Protein AF-X1E1V5-F1 (afdb_monomer_lite)

Sequence (68 aa):
MPPKSSATAIPVRGRSHKSQLTSVPACQRTVKKAIVERLLEKLPVTSLPETGPPAAVEVALQTTRELT

Organism: NCBI:txid412755

Radius of gyration: 15.8 Å; chains: 1; bounding box: 25×24×58 Å

Foldseek 3Di:
DDPPPVAAAEQEAEAEDPDPCPDRVVVSVVVVVVVQVVCVVVDVDPDRHNPDYYDYHYYYHDDPPDDD

Secondary structure (DSSP, 8-state):
-------B--PEEEEEES-S---HHHHHHHHHHHHHHHHHHHSS-S-----BS---EEEEEE------

pLDDT: mean 78.66, std 14.42, range [40.66, 93.38]

Structure (mmCIF, N/CA/C/O backbone):
data_AF-X1E1V5-F1
#
_entry.id   AF-X1E1V5-F1
#
loop_
_atom_site.group_PDB
_atom_site.id
_atom_site.type_symbol
_atom_site.label_atom_id
_atom_site.label_alt_id
_atom_site.label_comp_id
_atom_site.label_asym_id
_atom_site.label_entity_id
_atom_site.label_seq_id
_atom_site.pdbx_PDB_ins_code
_atom_site.Cartn_x
_atom_site.Cartn_y
_atom_site.Cartn_z
_atom_site.occupancy
_atom_site.B_iso_or_equiv
_atom_site.auth_seq_id
_atom_site.auth_comp_id
_atom_site.auth_asym_id
_atom_site.auth_atom_id
_atom_site.pdbx_PDB_model_num
ATOM 1 N N . MET A 1 1 ? -12.489 -15.781 24.211 1.00 46.97 1 MET A N 1
ATOM 2 C CA . MET A 1 1 ? -12.269 -15.421 22.793 1.00 46.97 1 MET A CA 1
ATOM 3 C C . MET A 1 1 ? -11.904 -13.944 22.768 1.00 46.97 1 MET A C 1
ATOM 5 O O . MET A 1 1 ? -12.729 -13.162 23.226 1.00 46.97 1 MET A O 1
ATOM 9 N N . PRO A 1 2 ? -10.670 -13.556 22.404 1.00 48.31 2 PRO A N 1
ATOM 10 C CA . PRO A 1 2 ? -10.280 -12.150 22.445 1.00 48.31 2 PRO A CA 1
ATOM 11 C C . PRO A 1 2 ? -11.114 -11.354 21.426 1.00 48.31 2 PRO A C 1
ATOM 13 O O . PRO A 1 2 ? -11.487 -11.914 20.388 1.00 48.31 2 PRO A O 1
ATOM 16 N N . PRO A 1 3 ? -11.440 -10.080 21.706 1.00 48.09 3 PRO A N 1
ATOM 17 C CA . PRO A 1 3 ? -12.137 -9.236 20.744 1.00 48.09 3 PRO A CA 1
ATOM 18 C C . PRO A 1 3 ? -11.284 -9.145 19.472 1.00 48.09 3 PRO A C 1
ATOM 20 O O . PRO A 1 3 ? -10.089 -8.862 19.547 1.00 48.09 3 PRO A O 1
ATOM 23 N N . LYS A 1 4 ? -11.874 -9.422 18.301 1.00 48.75 4 LYS A N 1
ATOM 24 C CA . LYS A 1 4 ? -11.213 -9.218 17.005 1.00 48.75 4 LYS A CA 1
ATOM 25 C C . LYS A 1 4 ? -10.992 -7.715 16.825 1.00 48.75 4 LYS A C 1
ATOM 27 O O . LYS A 1 4 ? -11.856 -7.037 16.277 1.00 48.75 4 LYS A O 1
ATOM 32 N N . SER A 1 5 ? -9.860 -7.184 17.284 1.00 50.94 5 SER A N 1
ATOM 33 C CA . SER A 1 5 ? -9.369 -5.921 16.743 1.00 50.94 5 SER A CA 1
ATOM 34 C C . SER A 1 5 ? -9.009 -6.208 15.284 1.00 50.94 5 SER A C 1
ATOM 36 O O . SER A 1 5 ? -8.145 -7.020 14.966 1.00 50.94 5 SER A O 1
ATOM 38 N N . SER A 1 6 ? -9.806 -5.654 14.378 1.00 55.28 6 SER A N 1
ATOM 39 C CA . SER A 1 6 ? -9.821 -5.925 12.938 1.00 55.28 6 SER A CA 1
ATOM 40 C C . SER A 1 6 ? -8.651 -5.253 12.210 1.00 55.28 6 SER A C 1
ATOM 42 O O . SER A 1 6 ? -8.833 -4.543 11.226 1.00 55.28 6 SER A O 1
ATOM 44 N N . ALA A 1 7 ? -7.448 -5.430 12.738 1.00 62.69 7 ALA A N 1
ATOM 45 C CA . ALA A 1 7 ? -6.206 -4.881 12.229 1.00 62.69 7 ALA A CA 1
ATOM 46 C C . ALA A 1 7 ? -5.574 -5.920 11.297 1.00 62.69 7 ALA A C 1
ATOM 48 O O . ALA A 1 7 ? -5.314 -7.032 11.726 1.00 62.69 7 ALA A O 1
ATOM 49 N N . THR A 1 8 ? -5.389 -5.617 10.015 1.00 76.62 8 THR A N 1
ATOM 50 C CA . THR A 1 8 ? -4.900 -6.564 8.995 1.00 76.62 8 THR A CA 1
ATOM 51 C C . THR A 1 8 ? -3.545 -6.098 8.487 1.00 76.62 8 THR A C 1
ATOM 53 O O . THR A 1 8 ? -3.382 -4.916 8.195 1.00 76.62 8 THR A O 1
ATOM 56 N N . ALA A 1 9 ? -2.573 -7.003 8.360 1.00 82.69 9 ALA A N 1
ATOM 57 C CA . ALA A 1 9 ? -1.316 -6.666 7.698 1.00 82.69 9 ALA A CA 1
ATOM 58 C C . ALA A 1 9 ? -1.538 -6.485 6.188 1.00 82.69 9 ALA A C 1
ATOM 60 O O . ALA A 1 9 ? -2.201 -7.315 5.565 1.00 82.69 9 ALA A O 1
ATOM 61 N N . ILE A 1 10 ? -0.963 -5.442 5.580 1.00 85.81 10 ILE A N 1
ATOM 62 C CA . ILE A 1 10 ? -1.142 -5.135 4.151 1.00 85.81 10 ILE A CA 1
ATOM 63 C C . ILE A 1 10 ? 0.198 -5.315 3.412 1.00 85.81 10 ILE A C 1
ATOM 65 O O . ILE A 1 10 ? 0.900 -4.337 3.117 1.00 85.81 10 ILE A O 1
ATOM 69 N N . PRO A 1 11 ? 0.632 -6.562 3.136 1.00 88.12 11 PRO A N 1
ATOM 70 C CA . PRO A 1 11 ? 1.833 -6.793 2.348 1.00 88.12 11 PRO A CA 1
ATOM 71 C C . PRO A 1 11 ? 1.570 -6.498 0.865 1.00 88.12 11 PRO A C 1
ATOM 73 O O . PRO A 1 11 ? 0.682 -7.092 0.255 1.00 88.12 11 PRO A O 1
ATOM 76 N N . VAL A 1 12 ? 2.382 -5.613 0.272 1.00 89.69 12 VAL A N 1
ATOM 77 C CA . VAL A 1 12 ? 2.306 -5.255 -1.155 1.00 89.69 12 VAL A CA 1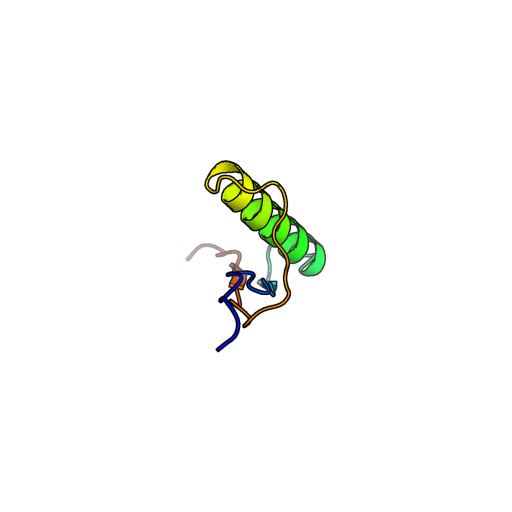
ATOM 78 C C . VAL A 1 12 ? 3.431 -5.933 -1.934 1.00 89.69 12 VAL A C 1
ATOM 80 O O . VAL A 1 12 ? 4.615 -5.656 -1.726 1.00 89.69 12 VAL A O 1
ATOM 83 N N . ARG A 1 13 ? 3.070 -6.812 -2.867 1.00 88.50 13 ARG A N 1
ATOM 84 C CA . ARG A 1 13 ? 3.986 -7.468 -3.808 1.00 88.50 13 ARG A CA 1
ATOM 85 C C . ARG A 1 13 ? 3.938 -6.735 -5.141 1.00 88.50 13 ARG A C 1
ATOM 87 O O . ARG A 1 13 ? 2.863 -6.542 -5.694 1.00 88.50 13 ARG A O 1
ATOM 94 N N . GLY A 1 14 ? 5.093 -6.305 -5.639 1.00 82.94 14 GLY A N 1
ATOM 95 C CA . GLY A 1 14 ? 5.196 -5.607 -6.917 1.00 82.94 14 GLY A CA 1
ATOM 96 C C . GLY A 1 14 ? 5.912 -6.449 -7.970 1.00 82.94 14 GLY A C 1
ATOM 97 O O . GLY A 1 14 ? 6.939 -7.059 -7.680 1.00 82.94 14 GLY A O 1
ATOM 98 N N . ARG A 1 15 ? 5.405 -6.437 -9.201 1.00 80.75 15 ARG A N 1
ATOM 99 C CA . ARG A 1 15 ? 6.113 -6.870 -10.412 1.00 80.75 15 ARG A CA 1
ATOM 100 C C . ARG A 1 15 ? 6.129 -5.709 -11.402 1.00 80.75 15 ARG A C 1
ATOM 102 O O . ARG A 1 15 ? 5.103 -5.069 -11.605 1.00 80.75 15 ARG A O 1
ATOM 109 N N . SER A 1 16 ? 7.273 -5.435 -12.021 1.00 75.19 16 SER A N 1
ATOM 110 C CA . SER A 1 16 ? 7.385 -4.433 -13.088 1.00 75.19 16 SER A CA 1
ATOM 111 C C . SER A 1 16 ? 8.171 -5.029 -14.248 1.00 75.19 16 SER A C 1
ATOM 113 O O . SER A 1 16 ? 9.321 -5.428 -14.074 1.00 75.19 16 SER A O 1
ATOM 115 N N . HIS A 1 17 ? 7.542 -5.121 -15.419 1.00 72.94 17 HIS A N 1
ATOM 116 C CA . HIS A 1 17 ? 8.167 -5.630 -16.637 1.00 72.94 17 HIS A CA 1
ATOM 117 C C . HIS A 1 17 ? 8.100 -4.574 -17.738 1.00 72.94 17 HIS A C 1
ATOM 119 O O . HIS A 1 17 ? 7.023 -4.228 -18.223 1.00 72.94 17 HIS A O 1
ATOM 125 N N . LYS A 1 18 ? 9.280 -4.098 -18.161 1.00 64.62 18 LYS A N 1
ATOM 126 C CA . LYS A 1 18 ? 9.459 -3.119 -19.250 1.00 64.62 18 LYS A CA 1
ATOM 127 C C . LYS A 1 18 ? 8.705 -1.789 -19.044 1.0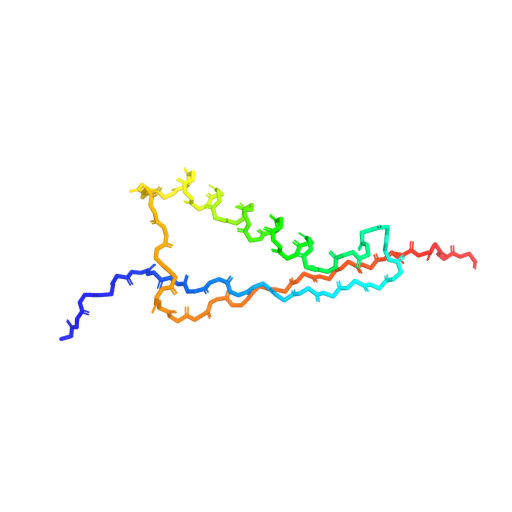0 64.62 18 LYS A C 1
ATOM 129 O O . LYS A 1 18 ? 8.469 -1.082 -20.018 1.00 64.62 18 LYS A O 1
ATOM 134 N N . SER A 1 19 ? 8.347 -1.435 -17.806 1.00 64.62 19 SER A N 1
ATOM 135 C CA . SER A 1 19 ? 7.608 -0.206 -17.488 1.00 64.62 19 SER A CA 1
ATOM 136 C C . SER A 1 19 ? 8.490 0.983 -17.127 1.00 64.62 19 SER A C 1
ATOM 138 O O . SER A 1 19 ? 9.555 0.813 -16.543 1.00 64.62 19 SER A O 1
ATOM 140 N N . GLN A 1 20 ? 8.016 2.198 -17.447 1.00 64.44 20 GLN A N 1
ATOM 141 C CA . GLN A 1 20 ? 8.695 3.465 -17.116 1.00 64.44 20 GLN A CA 1
ATOM 142 C C . GLN A 1 20 ? 8.969 3.594 -15.606 1.00 64.44 20 GLN A C 1
ATOM 144 O O . GLN A 1 20 ? 10.003 4.111 -15.193 1.00 64.44 20 GLN A O 1
ATOM 149 N N . LEU A 1 21 ? 8.072 3.054 -14.774 1.00 68.56 21 LEU A N 1
ATOM 150 C CA . LEU A 1 21 ? 8.285 2.854 -13.342 1.00 68.56 21 LEU A CA 1
ATOM 151 C C . LEU A 1 21 ? 9.065 1.551 -13.103 1.00 68.56 21 LEU A C 1
ATOM 153 O O . LEU A 1 21 ? 8.494 0.480 -12.885 1.00 68.56 21 LEU A O 1
ATOM 157 N N . THR A 1 22 ? 10.391 1.650 -13.145 1.00 71.06 22 THR A N 1
ATOM 158 C CA . THR A 1 22 ? 11.311 0.511 -12.966 1.00 71.06 22 THR A CA 1
ATOM 159 C C . THR A 1 22 ? 11.522 0.131 -11.499 1.00 71.06 22 THR A C 1
ATOM 161 O O . THR A 1 22 ? 11.831 -1.019 -11.188 1.00 71.06 22 THR A O 1
ATOM 164 N N . SER A 1 23 ? 11.323 1.070 -10.568 1.00 83.56 23 SER A N 1
ATOM 165 C CA . SER A 1 23 ? 11.516 0.823 -9.138 1.00 83.56 23 SER A CA 1
ATOM 166 C C . SER A 1 23 ? 10.303 0.124 -8.522 1.00 83.56 23 SER A C 1
ATOM 168 O O . SER A 1 23 ? 9.364 0.761 -8.035 1.00 83.56 23 SER A O 1
ATOM 170 N N . VAL A 1 24 ? 10.348 -1.211 -8.499 1.00 84.50 24 VAL A N 1
ATOM 171 C CA . VAL A 1 24 ? 9.373 -2.056 -7.790 1.00 84.50 24 VAL A CA 1
ATOM 172 C C . VAL A 1 24 ? 9.188 -1.617 -6.323 1.00 84.50 24 VAL A C 1
ATOM 174 O O . VAL A 1 24 ? 8.037 -1.431 -5.922 1.00 84.50 24 VAL A O 1
ATOM 177 N N . PRO A 1 25 ? 10.248 -1.322 -5.536 1.00 86.06 25 PRO A N 1
ATOM 178 C CA . PRO A 1 25 ? 10.087 -0.848 -4.157 1.00 86.06 25 PRO A CA 1
ATOM 179 C C . PRO A 1 25 ? 9.412 0.524 -4.042 1.00 86.06 25 PRO A C 1
ATOM 181 O O . PRO A 1 25 ? 8.742 0.807 -3.048 1.00 86.06 25 PRO A O 1
ATOM 184 N N . ALA A 1 26 ? 9.594 1.413 -5.025 1.00 86.00 26 ALA A N 1
ATOM 185 C CA . ALA A 1 26 ? 8.875 2.685 -5.052 1.00 86.00 26 ALA A CA 1
ATOM 186 C C . ALA A 1 26 ? 7.383 2.457 -5.325 1.00 86.00 26 ALA A C 1
ATOM 188 O O . ALA A 1 26 ? 6.550 2.970 -4.586 1.00 86.00 26 ALA A O 1
ATOM 189 N N . CYS A 1 27 ? 7.049 1.617 -6.309 1.00 86.50 27 CYS A N 1
ATOM 190 C CA . CYS A 1 27 ? 5.665 1.262 -6.619 1.00 86.50 27 CYS A CA 1
ATOM 191 C C . CYS A 1 27 ? 4.955 0.619 -5.415 1.00 86.50 27 CYS A C 1
ATOM 193 O O . CYS A 1 27 ? 3.871 1.058 -5.035 1.00 86.50 27 CYS A O 1
ATOM 195 N N . GLN A 1 28 ? 5.598 -0.347 -4.752 1.00 89.69 28 GLN A N 1
ATOM 196 C CA . GLN A 1 28 ? 5.058 -0.996 -3.553 1.00 89.69 28 GLN A CA 1
ATOM 197 C C . GLN A 1 28 ? 4.745 0.011 -2.440 1.00 89.69 28 GLN A C 1
ATOM 199 O O . GLN A 1 28 ? 3.666 -0.042 -1.851 1.00 89.69 28 GLN A O 1
ATOM 204 N N . ARG A 1 29 ? 5.665 0.948 -2.166 1.00 90.19 29 ARG A N 1
ATOM 205 C CA . ARG A 1 29 ? 5.477 1.988 -1.141 1.00 90.19 29 ARG A CA 1
ATOM 206 C C . ARG A 1 29 ? 4.344 2.944 -1.495 1.00 90.19 29 ARG A C 1
ATOM 208 O O . ARG A 1 29 ? 3.508 3.213 -0.638 1.00 90.19 29 ARG A O 1
ATOM 215 N N . THR A 1 30 ? 4.288 3.413 -2.742 1.00 91.06 30 THR A N 1
ATOM 216 C CA . THR A 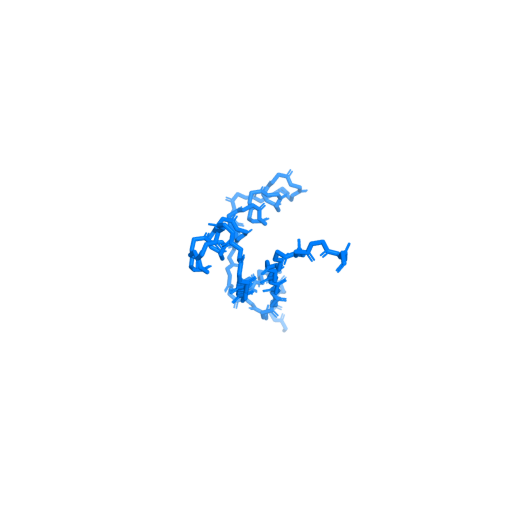1 30 ? 3.221 4.306 -3.216 1.00 91.06 30 THR A CA 1
ATOM 217 C C . THR A 1 30 ? 1.854 3.642 -3.103 1.00 91.06 30 THR A C 1
ATOM 219 O O . THR A 1 30 ? 0.925 4.242 -2.570 1.00 91.06 30 THR A O 1
ATOM 222 N N . VAL A 1 31 ? 1.733 2.384 -3.533 1.00 91.31 31 VAL A N 1
ATOM 223 C CA . VAL A 1 31 ? 0.468 1.645 -3.452 1.00 91.31 31 VAL A CA 1
ATOM 224 C C . VAL A 1 31 ? 0.070 1.388 -2.002 1.00 91.31 31 VAL A C 1
ATOM 226 O O . VAL A 1 31 ? -1.076 1.642 -1.640 1.00 91.31 31 VAL A O 1
ATOM 229 N N . LYS A 1 32 ? 1.006 0.961 -1.144 1.00 90.44 32 LYS A N 1
ATOM 230 C CA . LYS A 1 32 ? 0.725 0.773 0.285 1.00 90.44 32 LYS A CA 1
ATOM 231 C C . LYS A 1 32 ? 0.223 2.065 0.930 1.00 90.44 32 LYS A C 1
ATOM 233 O O . LYS A 1 32 ? -0.767 2.036 1.654 1.00 90.44 32 LYS A O 1
ATOM 238 N N . LYS A 1 33 ? 0.876 3.192 0.637 1.00 92.00 33 LYS A N 1
ATOM 239 C CA . LYS A 1 33 ? 0.473 4.509 1.136 1.00 92.00 33 LYS A CA 1
ATOM 240 C C . LYS A 1 33 ? -0.945 4.870 0.685 1.00 92.00 33 LYS A C 1
ATOM 242 O O . LYS A 1 33 ? -1.765 5.194 1.533 1.00 92.00 33 LYS A O 1
ATOM 247 N N . ALA A 1 34 ? -1.253 4.721 -0.603 1.00 93.12 34 ALA A N 1
ATOM 248 C CA . ALA A 1 34 ? -2.582 5.018 -1.139 1.00 93.12 34 ALA A CA 1
ATOM 249 C C . ALA A 1 34 ? -3.687 4.148 -0.508 1.00 93.12 34 ALA A C 1
ATOM 251 O O . ALA A 1 34 ? -4.780 4.638 -0.231 1.00 93.12 34 ALA A O 1
ATOM 252 N N . ILE A 1 35 ? -3.403 2.866 -0.244 1.00 90.88 35 ILE A N 1
ATOM 253 C CA . ILE A 1 35 ? -4.335 1.970 0.456 1.00 90.88 35 ILE A CA 1
ATOM 254 C C . ILE A 1 35 ? -4.583 2.464 1.885 1.00 90.88 35 ILE A C 1
ATOM 256 O O . ILE A 1 35 ? -5.734 2.585 2.295 1.00 90.88 35 ILE A O 1
ATOM 260 N N . VAL A 1 36 ? -3.517 2.765 2.634 1.00 91.31 36 VAL A N 1
ATOM 261 C CA . VAL A 1 36 ? -3.610 3.255 4.017 1.00 91.31 36 VAL A CA 1
ATOM 262 C C . VAL A 1 36 ? -4.385 4.571 4.081 1.00 91.31 36 VAL A C 1
ATOM 264 O O . VAL A 1 36 ? -5.318 4.676 4.870 1.00 91.31 36 VAL A O 1
ATOM 267 N N . GLU A 1 37 ? -4.060 5.541 3.224 1.00 93.25 37 GLU A N 1
ATOM 268 C CA . GLU A 1 37 ? -4.752 6.835 3.160 1.00 93.25 37 GLU A CA 1
ATOM 269 C C . GLU A 1 37 ? -6.244 6.655 2.863 1.00 93.25 37 GLU A C 1
ATOM 271 O O . GLU A 1 37 ? -7.087 7.162 3.600 1.00 93.25 37 GLU A O 1
ATOM 276 N N . ARG A 1 38 ? -6.592 5.837 1.862 1.00 92.75 38 ARG A N 1
ATOM 277 C CA . ARG A 1 38 ? -7.992 5.560 1.521 1.00 92.75 38 ARG A CA 1
ATOM 278 C C . ARG A 1 38 ? -8.760 4.882 2.657 1.00 92.75 38 ARG A C 1
ATOM 280 O O . ARG A 1 38 ? -9.947 5.152 2.836 1.00 92.75 38 ARG A O 1
ATOM 287 N N . LEU A 1 39 ? -8.123 3.971 3.389 1.00 90.50 39 LEU A N 1
ATOM 288 C CA . LEU A 1 39 ? -8.749 3.291 4.523 1.00 90.50 39 LEU A CA 1
ATOM 289 C C . LEU A 1 39 ? -8.962 4.248 5.700 1.00 90.50 39 LEU A C 1
ATOM 291 O O . LEU A 1 39 ? -10.029 4.208 6.305 1.00 90.50 39 LEU A O 1
ATOM 295 N N . LEU A 1 40 ? -8.005 5.136 5.978 1.00 90.50 40 LEU A N 1
ATOM 296 C CA . LEU A 1 40 ? -8.140 6.182 6.999 1.00 90.50 40 LEU A CA 1
ATOM 297 C C . LEU A 1 40 ? -9.224 7.214 6.645 1.00 90.50 40 LEU A C 1
ATOM 299 O O . LEU A 1 40 ? -9.910 7.698 7.534 1.00 90.50 40 LEU A O 1
ATOM 303 N N . GLU A 1 41 ? -9.429 7.525 5.361 1.00 93.38 41 GLU A N 1
ATOM 304 C CA . GLU A 1 41 ? -10.539 8.387 4.918 1.00 93.38 41 GLU A CA 1
ATOM 305 C C . GLU A 1 41 ? -11.920 7.746 5.123 1.00 93.38 41 GLU A C 1
ATOM 307 O O . GLU A 1 41 ? -12.909 8.439 5.358 1.00 93.38 41 GLU A O 1
ATOM 312 N N . LYS A 1 42 ? -12.019 6.425 4.932 1.00 93.19 42 LYS A N 1
ATOM 313 C CA . LYS A 1 42 ? -13.302 5.704 4.899 1.00 93.19 42 LYS A CA 1
ATOM 314 C C . LYS A 1 42 ? -13.716 5.134 6.246 1.00 93.19 42 LYS A C 1
ATOM 316 O O . LYS A 1 42 ? -14.908 4.928 6.466 1.00 93.19 42 LYS A O 1
ATOM 321 N N . LEU A 1 43 ? -12.756 4.841 7.113 1.00 87.94 43 LEU A N 1
ATOM 322 C CA . LEU A 1 43 ? -12.992 4.259 8.425 1.00 87.94 43 LEU A CA 1
ATOM 323 C C . LEU A 1 43 ? -12.833 5.344 9.499 1.00 87.94 43 LEU A C 1
ATOM 325 O O . LEU A 1 43 ? -11.916 6.153 9.401 1.00 87.94 43 LEU A O 1
ATOM 329 N N . PRO A 1 44 ? -13.662 5.357 10.557 1.00 88.50 44 PRO A N 1
ATOM 330 C CA . PRO A 1 44 ? -13.528 6.301 11.667 1.00 88.50 44 PRO A CA 1
ATOM 331 C C . PRO A 1 44 ? -12.373 5.895 12.605 1.00 88.50 44 PRO A C 1
ATOM 333 O O . PRO A 1 44 ? -12.571 5.658 13.794 1.00 88.50 44 PRO A O 1
ATOM 336 N N . VAL A 1 45 ? -11.162 5.750 12.062 1.00 87.12 45 VAL A N 1
ATOM 337 C CA . VAL A 1 45 ? -9.951 5.339 12.783 1.00 87.12 45 VAL A CA 1
ATOM 338 C C . VAL A 1 45 ? -8.788 6.252 12.410 1.00 87.12 45 VAL A C 1
ATOM 340 O O . VAL A 1 45 ? -8.668 6.701 11.277 1.00 87.12 45 VAL A O 1
ATOM 343 N N . THR A 1 46 ? -7.906 6.517 13.368 1.00 85.00 46 THR A N 1
ATOM 344 C CA . THR A 1 46 ? -6.729 7.385 13.176 1.00 85.00 46 THR A CA 1
ATOM 345 C C . THR A 1 46 ? -5.453 6.603 12.877 1.00 85.00 46 THR A C 1
ATOM 347 O O . THR A 1 46 ? -4.441 7.178 12.488 1.00 85.00 46 THR A O 1
ATOM 350 N N . SER A 1 47 ? -5.486 5.284 13.061 1.00 84.88 47 SER A N 1
ATOM 351 C CA . SER A 1 47 ? -4.375 4.386 12.768 1.00 84.88 47 SER A CA 1
ATOM 352 C C . SER A 1 47 ? -4.891 3.020 12.325 1.00 84.88 47 SER A C 1
ATOM 354 O O . SER A 1 47 ? -5.988 2.600 12.696 1.00 84.88 47 SER A O 1
ATOM 356 N N . LEU A 1 48 ? -4.080 2.332 11.522 1.00 85.25 48 LEU A N 1
ATOM 357 C CA . LEU A 1 48 ? -4.338 0.979 11.037 1.00 85.25 48 LEU A CA 1
ATOM 358 C C . LEU A 1 48 ? -3.236 0.066 11.584 1.00 85.25 48 LEU A C 1
ATOM 360 O O . LEU A 1 48 ? -2.155 0.005 10.996 1.00 85.25 48 LEU A O 1
ATOM 364 N N . PRO A 1 49 ? -3.458 -0.612 12.723 1.00 82.88 49 PRO A N 1
ATOM 365 C CA . PRO A 1 49 ? -2.495 -1.581 13.217 1.00 82.88 49 PRO A CA 1
ATOM 366 C C . PRO A 1 49 ? -2.377 -2.725 12.199 1.00 82.88 49 PRO A C 1
ATOM 368 O O . PRO A 1 49 ? -3.377 -3.291 11.766 1.00 82.88 49 PRO A O 1
ATOM 371 N N . GLU A 1 50 ? -1.159 -3.081 11.803 1.00 83.38 50 GLU A N 1
ATOM 372 C CA . GLU A 1 50 ? -0.899 -4.161 10.838 1.00 83.38 50 GLU A CA 1
ATOM 373 C C . GLU A 1 50 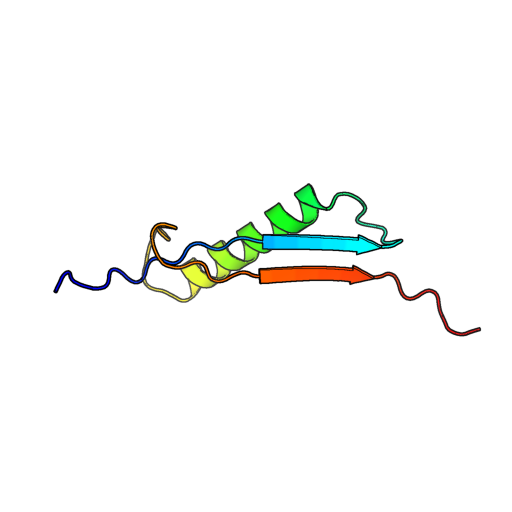? -0.587 -5.487 11.554 1.00 83.38 50 GLU A C 1
ATOM 375 O O . GLU A 1 50 ? 0.379 -6.171 11.230 1.00 83.38 50 GLU A O 1
ATOM 380 N N . THR A 1 51 ? -1.358 -5.828 12.591 1.00 83.62 51 THR A N 1
ATOM 381 C CA . THR A 1 51 ? -1.020 -6.921 13.527 1.00 83.62 51 THR A CA 1
ATOM 382 C C . THR A 1 51 ? -1.820 -8.209 13.342 1.00 83.62 51 THR A C 1
ATOM 384 O O . THR A 1 51 ? -1.493 -9.214 13.969 1.00 83.62 51 THR A O 1
ATOM 387 N N . GLY A 1 52 ? -2.860 -8.216 12.510 1.00 82.06 52 GLY A N 1
ATOM 388 C CA . GLY A 1 52 ? -3.662 -9.411 12.237 1.00 82.06 52 GLY A CA 1
ATOM 389 C C . GLY A 1 52 ? -3.364 -10.066 10.886 1.00 82.06 52 GLY A C 1
ATOM 390 O O . GLY A 1 52 ? -2.347 -9.764 10.255 1.00 82.06 52 GLY A O 1
ATOM 391 N N . PRO A 1 53 ? -4.231 -10.998 10.444 1.00 85.00 53 PRO A N 1
ATOM 392 C CA . PRO A 1 53 ? -3.992 -11.832 9.268 1.00 85.00 53 PRO A CA 1
ATOM 393 C C . PRO A 1 53 ? -3.682 -10.998 8.019 1.00 85.00 53 PRO A C 1
ATOM 395 O O . PRO A 1 53 ? -4.314 -9.963 7.834 1.00 85.00 53 PRO A O 1
ATOM 398 N N . PRO A 1 54 ? -2.736 -11.413 7.159 1.00 86.88 54 PRO A N 1
ATOM 399 C CA . PRO A 1 54 ? -2.326 -10.608 6.016 1.00 86.88 54 PRO A CA 1
ATOM 400 C C . PRO A 1 54 ? -3.369 -10.601 4.891 1.00 86.88 54 PRO A C 1
ATOM 402 O O . PRO A 1 54 ? -3.778 -11.657 4.409 1.00 86.88 54 PRO A O 1
ATOM 405 N N . ALA A 1 55 ? -3.707 -9.411 4.395 1.00 86.56 55 ALA A N 1
ATOM 406 C CA . ALA A 1 55 ? -4.392 -9.206 3.122 1.00 86.56 55 ALA A CA 1
ATOM 407 C C . ALA A 1 55 ? -3.361 -8.814 2.059 1.00 86.56 55 ALA A C 1
ATOM 409 O O . ALA A 1 55 ? -3.015 -7.643 1.898 1.00 86.56 55 ALA A O 1
ATOM 410 N N . ALA A 1 56 ? -2.819 -9.818 1.367 1.00 87.81 56 ALA A N 1
ATOM 411 C CA . ALA A 1 56 ? -1.797 -9.594 0.355 1.00 87.81 56 ALA A CA 1
ATOM 412 C C . ALA A 1 56 ? -2.363 -8.879 -0.876 1.00 87.81 56 ALA A C 1
ATOM 414 O O . ALA A 1 56 ? -3.344 -9.322 -1.468 1.00 87.81 56 ALA A O 1
ATOM 415 N N . VAL A 1 57 ? -1.694 -7.797 -1.275 1.00 88.31 57 VAL A N 1
ATOM 416 C CA . VAL A 1 57 ? -2.012 -7.022 -2.476 1.00 88.31 57 VAL A CA 1
ATOM 417 C C . VAL A 1 57 ? -0.901 -7.216 -3.492 1.00 88.31 57 VAL A C 1
ATOM 419 O O . VAL A 1 57 ? 0.281 -7.071 -3.175 1.00 88.31 57 VAL A O 1
ATOM 422 N N . GLU A 1 58 ? -1.278 -7.527 -4.725 1.00 89.69 58 GLU A N 1
ATOM 423 C CA . GLU A 1 58 ? -0.350 -7.686 -5.834 1.00 89.69 58 GLU A CA 1
ATOM 424 C C . GLU A 1 58 ? -0.534 -6.572 -6.862 1.00 89.69 58 GLU A C 1
ATOM 426 O O . GLU A 1 58 ? -1.649 -6.267 -7.278 1.00 89.69 58 GLU A O 1
ATOM 431 N N . VAL A 1 59 ? 0.579 -5.967 -7.271 1.00 84.56 59 VAL A N 1
ATOM 432 C CA . VAL A 1 59 ? 0.625 -4.885 -8.253 1.00 84.56 59 VAL A CA 1
ATOM 433 C C . VAL A 1 59 ? 1.554 -5.307 -9.377 1.00 84.56 59 VAL A C 1
ATOM 435 O O . VAL A 1 59 ? 2.742 -5.536 -9.152 1.00 84.56 59 VAL A O 1
ATOM 438 N N . ALA A 1 60 ? 1.024 -5.398 -10.593 1.00 83.50 60 ALA A N 1
ATOM 439 C CA . ALA A 1 60 ? 1.804 -5.679 -11.788 1.00 83.50 60 ALA A CA 1
ATOM 440 C C . ALA A 1 60 ? 1.756 -4.470 -12.726 1.00 83.50 60 ALA A C 1
ATOM 442 O O . ALA A 1 60 ? 0.686 -4.074 -13.181 1.00 83.50 60 ALA A O 1
ATOM 443 N N . LEU A 1 61 ? 2.920 -3.889 -13.010 1.00 80.94 61 LEU A N 1
ATOM 444 C CA . LEU A 1 61 ? 3.088 -2.894 -14.061 1.00 80.94 61 LEU A CA 1
ATOM 445 C C . LEU A 1 61 ? 3.638 -3.600 -15.298 1.00 80.94 61 LEU A C 1
ATOM 447 O O . LEU A 1 61 ? 4.725 -4.185 -15.264 1.00 80.94 61 LEU A O 1
ATOM 451 N N . GLN A 1 62 ? 2.864 -3.569 -16.377 1.00 77.31 62 GLN A N 1
ATOM 452 C CA . GLN A 1 62 ? 3.252 -4.118 -17.665 1.00 77.31 62 GLN A CA 1
ATOM 453 C C . GLN A 1 62 ? 3.060 -3.036 -18.716 1.00 77.31 62 GLN A C 1
ATOM 455 O O . GLN A 1 62 ? 1.953 -2.549 -18.931 1.00 77.31 62 GLN A O 1
ATOM 460 N N . THR A 1 63 ? 4.146 -2.646 -19.375 1.00 71.00 63 THR A N 1
ATOM 461 C CA . THR A 1 63 ? 4.028 -1.791 -20.554 1.00 71.00 63 THR A CA 1
ATOM 462 C C . THR A 1 63 ? 3.646 -2.667 -21.729 1.00 71.00 63 THR A C 1
ATOM 464 O O . THR A 1 63 ? 4.474 -3.411 -22.258 1.00 71.00 63 THR A O 1
ATOM 467 N N . THR A 1 64 ? 2.383 -2.581 -22.134 1.00 58.03 64 THR A N 1
ATOM 468 C CA . THR A 1 64 ? 1.965 -3.007 -23.467 1.00 58.03 64 THR A CA 1
ATOM 469 C C . THR A 1 64 ? 2.712 -2.139 -24.472 1.00 58.03 64 THR A C 1
ATOM 471 O O . THR A 1 64 ? 2.450 -0.946 -24.594 1.00 58.03 64 THR A O 1
ATOM 474 N N . ARG A 1 65 ? 3.696 -2.734 -25.150 1.00 57.38 65 ARG A N 1
ATOM 475 C CA . ARG A 1 65 ? 4.136 -2.254 -26.457 1.00 57.38 65 ARG A CA 1
ATOM 476 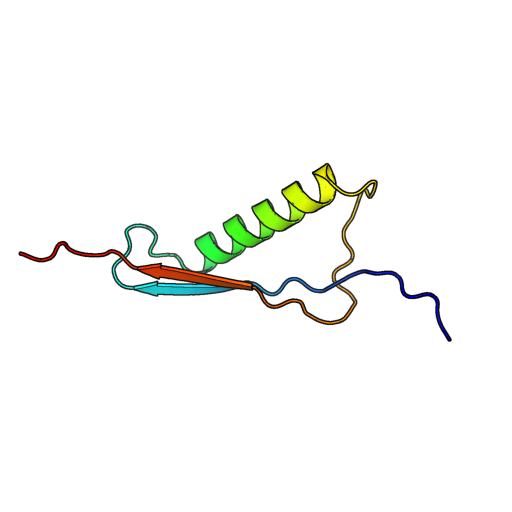C C . ARG A 1 65 ? 3.058 -2.712 -27.435 1.00 57.38 65 ARG A C 1
ATOM 478 O O . ARG A 1 65 ? 2.613 -3.855 -27.347 1.00 57.38 65 ARG A O 1
ATOM 485 N N . GLU A 1 66 ? 2.592 -1.787 -28.251 1.00 54.56 66 GLU A N 1
ATOM 486 C CA . GLU A 1 66 ? 1.445 -1.940 -29.138 1.00 54.56 66 GLU A CA 1
ATOM 487 C C . GLU A 1 66 ? 1.594 -3.172 -30.043 1.00 54.56 66 G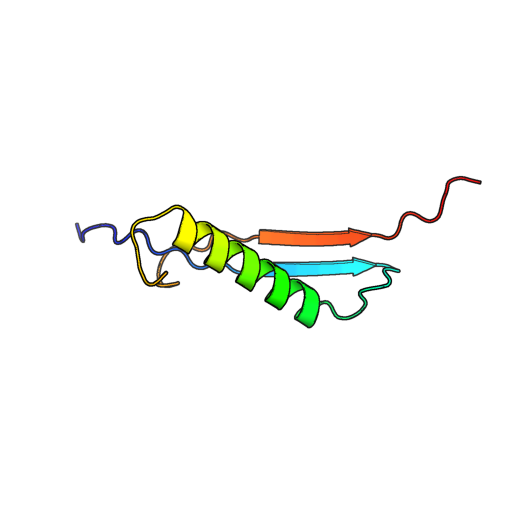LU A C 1
ATOM 489 O O . GLU A 1 66 ? 2.700 -3.519 -30.461 1.00 54.56 66 GLU A O 1
ATOM 494 N N . LEU A 1 67 ? 0.469 -3.840 -30.313 1.00 48.53 67 LEU A N 1
ATOM 495 C CA . LEU A 1 67 ? 0.331 -4.722 -31.466 1.00 48.53 67 LEU A CA 1
ATOM 496 C C . LEU A 1 67 ? 0.626 -3.867 -32.708 1.00 48.53 67 LEU A C 1
ATOM 498 O O . LEU A 1 67 ? -0.120 -2.934 -33.003 1.00 48.53 67 LEU A O 1
ATOM 502 N N . THR A 1 68 ? 1.720 -4.150 -33.404 1.00 40.66 68 THR A N 1
ATOM 503 C CA . THR A 1 68 ? 1.963 -3.712 -34.784 1.00 40.66 68 THR A CA 1
ATOM 504 C C . THR A 1 68 ? 2.514 -4.894 -35.551 1.00 40.66 68 THR A C 1
ATOM 506 O O . THR A 1 68 ? 3.385 -5.594 -34.982 1.00 40.66 68 THR A O 1
#